Protein AF-A0A0F9Q912-F1 (afdb_monomer_lite)

Structure (mmCIF, N/CA/C/O backbone):
data_AF-A0A0F9Q912-F1
#
_entry.id   AF-A0A0F9Q912-F1
#
loop_
_atom_site.group_PDB
_atom_site.id
_atom_site.type_symbol
_atom_site.label_atom_id
_atom_site.label_alt_id
_atom_site.label_comp_id
_atom_site.label_asym_id
_atom_site.label_entity_id
_atom_site.label_seq_id
_atom_site.pdbx_PDB_ins_code
_atom_site.Cartn_x
_atom_site.Cartn_y
_atom_site.Cartn_z
_atom_site.occupancy
_atom_site.B_iso_or_equiv
_atom_site.auth_seq_id
_atom_site.auth_comp_id
_atom_site.auth_asym_id
_atom_site.auth_atom_id
_atom_site.pdbx_PDB_model_num
ATOM 1 N N . MET A 1 1 ? -5.774 -19.347 12.039 1.00 80.94 1 MET A N 1
ATOM 2 C CA . MET A 1 1 ? -4.585 -19.832 11.301 1.00 80.94 1 MET A CA 1
ATOM 3 C C . MET A 1 1 ? -4.523 -19.302 9.867 1.00 80.94 1 MET A C 1
ATOM 5 O O . MET A 1 1 ? -3.570 -18.606 9.555 1.00 80.94 1 MET A O 1
ATOM 9 N N . LEU A 1 2 ? -5.526 -19.541 9.008 1.00 84.06 2 LEU A N 1
ATOM 10 C CA . LEU A 1 2 ? -5.490 -19.101 7.598 1.00 84.06 2 LEU A CA 1
ATOM 11 C C . LEU A 1 2 ? -5.324 -17.576 7.414 1.00 84.06 2 LEU A C 1
ATOM 13 O O . LEU A 1 2 ? -4.483 -17.147 6.635 1.00 84.06 2 LEU A O 1
ATOM 17 N N . LEU A 1 3 ? -6.060 -16.757 8.176 1.00 83.50 3 LEU A N 1
ATOM 18 C CA . LEU A 1 3 ? -5.956 -15.290 8.114 1.00 83.50 3 LEU A CA 1
ATOM 19 C C . LEU A 1 3 ? -4.570 -14.769 8.538 1.00 83.50 3 LEU A C 1
ATOM 21 O O . LEU A 1 3 ? -4.041 -13.839 7.944 1.00 83.50 3 LEU A O 1
ATOM 25 N N . GLN A 1 4 ? -3.945 -15.406 9.531 1.00 81.56 4 GLN A N 1
ATOM 26 C CA . GLN A 1 4 ? -2.593 -15.050 9.975 1.00 81.56 4 GLN A CA 1
ATOM 27 C C . GLN A 1 4 ? -1.553 -15.374 8.900 1.00 81.56 4 GLN A C 1
ATOM 29 O O . GLN A 1 4 ? -0.663 -14.565 8.654 1.00 81.56 4 GLN A O 1
ATOM 34 N N . LEU A 1 5 ? -1.693 -16.520 8.225 1.00 82.81 5 LEU A N 1
ATOM 35 C CA . LEU A 1 5 ? -0.854 -16.861 7.076 1.00 82.81 5 LEU A CA 1
ATOM 36 C C . LEU A 1 5 ? -1.043 -15.855 5.937 1.00 82.81 5 LEU A C 1
ATOM 38 O O . LEU A 1 5 ? -0.054 -15.395 5.378 1.00 82.81 5 LEU A O 1
ATOM 42 N N . LEU A 1 6 ? -2.284 -15.460 5.637 1.00 83.62 6 LEU A N 1
ATOM 43 C CA . LEU A 1 6 ? -2.571 -14.437 4.627 1.00 83.62 6 LEU A CA 1
ATOM 44 C C . LEU A 1 6 ? -1.881 -13.107 4.960 1.00 83.62 6 LEU A C 1
ATOM 46 O O . LEU A 1 6 ? -1.223 -12.531 4.099 1.00 83.62 6 LEU A O 1
ATOM 50 N N . ASN A 1 7 ? -1.976 -12.659 6.213 1.00 82.81 7 ASN A N 1
ATOM 51 C CA . ASN A 1 7 ? -1.331 -11.437 6.686 1.00 82.81 7 ASN A CA 1
ATOM 52 C C . ASN A 1 7 ? 0.199 -11.520 6.530 1.00 82.81 7 ASN A C 1
ATOM 54 O O . ASN A 1 7 ? 0.813 -10.636 5.947 1.00 82.81 7 ASN A O 1
ATOM 58 N N . ILE A 1 8 ? 0.831 -12.613 6.966 1.00 84.00 8 ILE A N 1
ATOM 59 C CA . ILE A 1 8 ? 2.288 -12.796 6.820 1.00 84.00 8 ILE A CA 1
ATOM 60 C C . ILE A 1 8 ? 2.702 -12.787 5.341 1.00 84.00 8 ILE A C 1
ATOM 62 O O . ILE A 1 8 ? 3.733 -12.220 4.977 1.00 84.00 8 ILE A O 1
ATOM 66 N N . LEU A 1 9 ? 1.890 -13.400 4.481 1.00 87.62 9 LEU A N 1
ATOM 67 C CA . LEU A 1 9 ? 2.199 -13.555 3.067 1.00 87.62 9 LEU A CA 1
ATOM 68 C C . LEU A 1 9 ? 1.849 -12.327 2.221 1.00 87.62 9 LEU A C 1
ATOM 70 O O . LEU A 1 9 ? 2.318 -12.248 1.091 1.00 87.62 9 LEU A O 1
ATOM 74 N N . ILE A 1 10 ? 1.092 -11.344 2.713 1.00 86.56 10 ILE A N 1
ATOM 75 C CA . ILE A 1 10 ? 0.626 -10.233 1.865 1.00 86.56 10 ILE A CA 1
ATOM 76 C C . ILE A 1 10 ? 1.770 -9.361 1.328 1.00 86.56 10 ILE A C 1
ATOM 78 O O . ILE A 1 10 ? 1.709 -8.888 0.194 1.00 86.56 10 ILE A O 1
ATOM 82 N N . VAL A 1 11 ? 2.845 -9.200 2.106 1.00 83.81 11 VAL A N 1
ATOM 83 C CA . VAL A 1 11 ? 4.053 -8.462 1.703 1.00 83.81 11 VAL A CA 1
ATOM 84 C C . VAL A 1 11 ? 4.818 -9.200 0.595 1.00 83.81 11 VAL A C 1
ATOM 86 O O . VAL A 1 11 ? 5.001 -8.613 -0.476 1.00 83.81 11 VAL A O 1
ATOM 89 N N . PRO A 1 12 ? 5.237 -10.473 0.774 1.00 87.62 12 PRO A N 1
ATOM 90 C CA . PRO A 1 12 ? 5.917 -11.207 -0.291 1.00 87.62 12 PRO A CA 1
ATOM 91 C C . PRO A 1 12 ? 5.007 -11.482 -1.496 1.00 87.62 12 PRO A C 1
ATOM 93 O O . PRO A 1 12 ? 5.487 -11.422 -2.625 1.00 87.62 12 PRO A O 1
ATOM 96 N N . LEU A 1 13 ? 3.701 -11.710 -1.304 1.00 86.62 13 LEU A N 1
ATOM 97 C CA . LEU A 1 13 ? 2.748 -11.862 -2.411 1.00 86.62 13 LEU A CA 1
ATOM 98 C C . LEU A 1 13 ? 2.646 -10.578 -3.232 1.00 86.62 13 LEU A C 1
ATOM 100 O O . LEU A 1 13 ? 2.739 -10.640 -4.456 1.00 86.62 13 LEU A O 1
ATOM 104 N N . GLY A 1 14 ? 2.540 -9.419 -2.578 1.00 83.44 14 GLY A N 1
ATOM 105 C CA . GLY A 1 14 ? 2.566 -8.128 -3.258 1.00 83.44 14 GLY A CA 1
ATOM 106 C C . GLY A 1 14 ? 3.847 -7.949 -4.065 1.00 83.44 14 GLY A C 1
ATOM 107 O O . GLY A 1 14 ? 3.790 -7.636 -5.255 1.00 83.44 14 GLY A O 1
ATOM 108 N N . ALA A 1 15 ? 5.003 -8.228 -3.459 1.00 83.12 15 ALA A N 1
ATOM 109 C CA . ALA A 1 15 ? 6.294 -8.141 -4.134 1.00 83.12 15 ALA A CA 1
ATOM 110 C C . ALA A 1 15 ? 6.366 -9.041 -5.380 1.00 83.12 15 ALA A C 1
ATOM 112 O O . ALA A 1 15 ? 6.735 -8.574 -6.457 1.00 83.12 15 ALA A O 1
ATOM 113 N N . VAL A 1 16 ? 5.965 -10.309 -5.260 1.00 85.31 16 VAL A N 1
ATOM 114 C CA . VAL A 1 16 ? 6.002 -11.292 -6.356 1.00 85.31 16 VAL A CA 1
ATOM 115 C C . VAL A 1 16 ? 5.015 -10.934 -7.466 1.00 85.31 16 VAL A C 1
ATOM 117 O O . VAL A 1 16 ? 5.389 -10.946 -8.639 1.00 85.31 16 VAL A O 1
ATOM 120 N N . MET A 1 17 ? 3.775 -10.570 -7.126 1.00 82.69 17 MET A N 1
ATOM 121 C CA . MET A 1 17 ? 2.739 -10.221 -8.108 1.00 82.69 17 MET A CA 1
ATOM 122 C C . MET A 1 17 ? 3.139 -9.000 -8.938 1.00 82.69 17 MET A C 1
ATOM 124 O O . MET A 1 17 ? 2.940 -8.977 -10.158 1.00 82.69 17 MET A O 1
ATOM 128 N N . TRP A 1 18 ? 3.747 -8.000 -8.300 1.00 81.94 18 TRP A N 1
ATOM 129 C CA . TRP A 1 18 ? 4.243 -6.818 -8.993 1.00 81.94 18 TRP A CA 1
ATOM 130 C C . TRP A 1 18 ? 5.544 -7.080 -9.754 1.00 81.94 18 TRP A C 1
ATOM 132 O O . TRP A 1 18 ? 5.662 -6.634 -10.895 1.00 81.94 18 TRP A O 1
ATOM 142 N N . PHE A 1 19 ? 6.468 -7.872 -9.203 1.00 81.62 19 PHE A N 1
ATOM 143 C CA . PHE A 1 19 ? 7.673 -8.306 -9.912 1.00 81.62 19 PHE A CA 1
ATOM 144 C C . PHE A 1 19 ? 7.312 -9.030 -11.212 1.00 81.62 19 PHE A C 1
ATOM 146 O O . PHE A 1 19 ? 7.730 -8.605 -12.286 1.00 81.62 19 PHE A O 1
ATOM 153 N N . TRP A 1 20 ? 6.460 -10.057 -11.160 1.00 76.31 20 TRP A N 1
ATOM 154 C CA . TRP A 1 20 ? 5.997 -10.774 -12.355 1.00 76.31 20 TRP A CA 1
ATOM 155 C C . TRP A 1 20 ? 5.224 -9.875 -13.319 1.00 76.31 20 TRP A C 1
ATOM 157 O O . TRP A 1 20 ? 5.385 -9.985 -14.533 1.00 76.31 20 TRP A O 1
ATOM 167 N N . GLY A 1 21 ? 4.427 -8.935 -12.811 1.00 71.44 21 GLY A N 1
ATOM 168 C CA . GLY A 1 21 ? 3.723 -7.966 -13.647 1.00 71.44 21 GLY A CA 1
ATOM 169 C C . GLY A 1 21 ? 4.638 -6.949 -14.351 1.00 71.44 21 GLY A C 1
ATOM 170 O O . GLY A 1 21 ? 4.274 -6.429 -15.416 1.00 71.44 21 GLY A O 1
ATOM 171 N N . GLY A 1 22 ? 5.785 -6.626 -13.757 1.00 69.00 22 GLY A N 1
ATOM 172 C CA . GLY A 1 22 ? 6.792 -5.713 -14.297 1.00 69.00 22 GLY A CA 1
ATOM 173 C C . GLY A 1 22 ? 7.775 -6.398 -15.245 1.00 69.00 22 GLY A C 1
ATOM 174 O O . GLY A 1 22 ? 8.053 -5.872 -16.321 1.00 69.00 22 GLY A O 1
ATOM 175 N N . CYS A 1 23 ? 8.244 -7.583 -14.853 1.00 70.19 23 CYS A N 1
ATOM 176 C CA . CYS A 1 23 ? 9.248 -8.390 -15.545 1.00 70.19 23 CYS A CA 1
ATOM 177 C C . CYS A 1 23 ? 8.637 -9.277 -16.648 1.00 70.19 23 CYS A C 1
ATOM 179 O O . CYS A 1 23 ? 9.317 -9.596 -17.613 1.00 70.19 23 CYS A O 1
ATOM 181 N N . GLY A 1 24 ? 7.365 -9.681 -16.542 1.00 62.44 24 GLY A N 1
ATOM 182 C CA . GLY A 1 24 ? 6.791 -10.836 -17.252 1.00 62.44 24 GLY A CA 1
ATOM 183 C C . GLY A 1 24 ? 7.114 -10.952 -18.745 1.00 62.44 24 GLY A C 1
ATOM 184 O O . GLY A 1 24 ? 7.667 -11.959 -19.167 1.00 62.44 24 GLY A O 1
ATOM 185 N N . SER A 1 25 ? 6.844 -9.919 -19.546 1.00 56.31 25 SER A N 1
ATOM 186 C CA . SER A 1 25 ? 7.094 -9.974 -20.996 1.00 56.31 25 SER A CA 1
ATOM 187 C C . SER A 1 25 ? 8.548 -9.704 -21.405 1.00 56.31 25 SER A C 1
ATOM 189 O O . SER A 1 25 ? 8.888 -9.891 -22.566 1.00 56.31 25 SER A O 1
ATOM 191 N N . GLN A 1 26 ? 9.390 -9.204 -20.495 1.00 61.91 26 GLN A N 1
ATOM 192 C CA . GLN A 1 26 ? 10.785 -8.828 -20.778 1.00 61.91 26 GLN A CA 1
ATOM 193 C C . GLN A 1 26 ? 11.797 -9.826 -20.199 1.00 61.91 26 GLN A C 1
ATOM 195 O O . GLN A 1 26 ? 12.873 -9.996 -20.758 1.00 61.91 26 GLN A O 1
ATOM 200 N N . CYS A 1 27 ? 11.450 -10.500 -19.104 1.00 63.25 27 CYS A N 1
ATOM 201 C CA . CYS A 1 27 ? 12.312 -11.429 -18.372 1.00 63.25 27 CYS A CA 1
ATOM 202 C C . CYS A 1 27 ? 12.102 -12.885 -18.796 1.00 63.25 27 CYS A C 1
ATOM 204 O O . CYS A 1 27 ? 12.991 -13.709 -18.612 1.00 63.25 27 CYS A O 1
ATOM 206 N N . HIS A 1 28 ? 10.952 -13.194 -19.403 1.00 63.44 28 HIS A N 1
ATOM 207 C CA . HIS A 1 28 ? 10.654 -14.502 -19.979 1.00 63.44 28 HIS A CA 1
ATOM 208 C C . HIS A 1 28 ? 10.159 -14.334 -21.422 1.00 63.44 28 HIS A C 1
ATOM 210 O O . HIS A 1 28 ? 8.946 -14.320 -21.658 1.00 63.44 28 HIS A O 1
ATOM 216 N N . PRO A 1 29 ? 11.076 -14.177 -22.397 1.00 57.84 29 PRO A N 1
ATOM 217 C CA . PRO A 1 29 ? 10.722 -14.162 -23.813 1.00 57.84 29 PRO A CA 1
ATOM 218 C C . PRO A 1 29 ? 10.110 -15.521 -24.180 1.00 57.84 29 PRO A C 1
ATOM 220 O O . PRO A 1 29 ? 10.813 -16.515 -24.319 1.00 57.84 29 PRO A O 1
ATOM 223 N N . GLY A 1 30 ? 8.780 -15.582 -24.242 1.00 62.09 30 GLY A N 1
ATOM 224 C CA . GLY A 1 30 ? 8.020 -16.818 -24.455 1.00 62.09 30 GLY A CA 1
ATOM 225 C C . GLY A 1 30 ? 6.730 -16.900 -23.638 1.00 62.09 30 GLY A C 1
ATOM 226 O O . GLY A 1 30 ? 5.817 -17.624 -24.024 1.00 62.09 30 GLY A O 1
ATOM 227 N N . LEU A 1 31 ? 6.608 -16.127 -22.552 1.00 62.38 31 LEU A N 1
ATOM 228 C CA . LEU A 1 31 ? 5.339 -15.992 -21.839 1.00 62.38 31 LEU A CA 1
ATOM 229 C C . LEU A 1 31 ? 4.481 -14.887 -22.474 1.00 62.38 31 LEU A C 1
ATOM 231 O O . LEU A 1 31 ? 5.009 -13.827 -22.827 1.00 62.38 31 LEU A O 1
ATOM 235 N N . PRO A 1 32 ? 3.156 -15.093 -22.608 1.00 60.97 32 PRO A N 1
ATOM 236 C CA . PRO A 1 32 ? 2.264 -14.035 -23.055 1.00 60.97 32 PRO A CA 1
ATOM 237 C C . PRO A 1 32 ? 2.377 -12.846 -22.090 1.00 60.97 32 PRO A C 1
ATOM 239 O O . PRO A 1 32 ? 2.536 -13.051 -20.881 1.00 60.97 32 PRO A O 1
ATOM 242 N N . PRO A 1 33 ? 2.307 -11.596 -22.584 1.00 61.38 33 PRO A N 1
ATOM 243 C CA . PRO A 1 33 ? 2.384 -10.428 -21.724 1.00 61.38 33 PRO A CA 1
ATOM 244 C C . PRO A 1 33 ? 1.271 -10.503 -20.677 1.00 61.38 33 PRO A C 1
ATOM 246 O O . PRO A 1 33 ? 0.093 -10.335 -20.993 1.00 61.38 33 PRO A O 1
ATOM 249 N N . LEU A 1 34 ? 1.646 -10.772 -19.421 1.00 63.06 34 LEU A N 1
ATOM 250 C CA . LEU A 1 34 ? 0.718 -10.753 -18.296 1.00 63.06 34 LEU A CA 1
ATOM 251 C C . LEU A 1 34 ? 0.015 -9.398 -18.303 1.00 63.06 34 LEU A C 1
ATOM 253 O O . LEU A 1 34 ? 0.667 -8.354 -18.214 1.00 63.06 34 LEU A O 1
ATOM 257 N N . ASN A 1 35 ? -1.311 -9.422 -18.456 1.00 64.25 35 ASN A N 1
ATOM 258 C CA . ASN A 1 35 ? -2.107 -8.219 -18.646 1.00 64.25 35 ASN A CA 1
ATOM 259 C C . ASN A 1 35 ? -1.874 -7.254 -17.474 1.00 64.25 35 ASN A C 1
ATOM 261 O O . ASN A 1 35 ? -2.416 -7.432 -16.388 1.00 64.25 35 ASN A O 1
ATOM 265 N N . LYS A 1 36 ? -1.080 -6.199 -17.681 1.00 68.69 36 LYS A N 1
ATOM 266 C CA . LYS A 1 36 ? -0.712 -5.253 -16.615 1.00 68.69 36 LYS A CA 1
ATOM 267 C C . LYS A 1 36 ? -1.926 -4.577 -15.963 1.00 68.69 36 LYS A C 1
ATOM 269 O O . LYS A 1 36 ? -1.790 -3.982 -14.898 1.00 68.69 36 LYS A O 1
ATOM 274 N N . SER A 1 37 ? -3.099 -4.664 -16.590 1.00 71.19 37 SER A N 1
ATOM 275 C CA . SER A 1 37 ? -4.342 -4.085 -16.098 1.00 71.19 37 SER A CA 1
ATOM 276 C C . SER A 1 37 ? -4.945 -4.852 -14.918 1.00 71.19 37 SER A C 1
ATOM 278 O O . SER A 1 37 ? -5.511 -4.219 -14.028 1.00 71.19 37 SER A O 1
ATOM 280 N N . TRP A 1 38 ? -4.788 -6.182 -14.832 1.00 76.62 38 TRP A N 1
ATOM 281 C CA . TRP A 1 38 ? -5.438 -6.954 -13.759 1.00 76.62 38 TRP A CA 1
ATOM 282 C C . TRP A 1 38 ? -4.912 -6.542 -12.376 1.00 76.62 38 TRP A C 1
ATOM 284 O O . TRP A 1 38 ? -5.701 -6.294 -11.467 1.00 76.62 38 TRP A O 1
ATOM 294 N N . ARG A 1 39 ? -3.595 -6.333 -12.232 1.00 76.50 39 ARG A N 1
ATOM 295 C CA . ARG A 1 39 ? -2.982 -5.919 -10.956 1.00 76.50 39 ARG A CA 1
ATOM 296 C C . ARG A 1 39 ? -3.416 -4.531 -10.482 1.00 76.50 39 ARG A C 1
ATOM 298 O O . ARG A 1 39 ? -3.397 -4.269 -9.289 1.00 76.50 39 ARG A O 1
ATOM 305 N N . ARG A 1 40 ? -3.845 -3.648 -11.390 1.00 76.31 40 ARG A N 1
ATOM 306 C CA . ARG A 1 40 ? -4.314 -2.297 -11.031 1.00 76.31 40 ARG A CA 1
ATOM 307 C C . ARG A 1 40 ? -5.674 -2.300 -10.339 1.00 76.31 40 ARG A C 1
ATOM 309 O O . ARG A 1 40 ? -5.999 -1.326 -9.674 1.00 76.31 40 ARG A O 1
ATOM 316 N N . HIS A 1 41 ? -6.437 -3.379 -10.493 1.00 83.12 41 HIS A N 1
ATOM 317 C CA . HIS A 1 41 ? -7.811 -3.475 -10.005 1.00 83.12 41 HIS A CA 1
ATOM 318 C C . HIS A 1 41 ? -7.955 -4.602 -8.983 1.00 83.12 41 HIS A C 1
ATOM 320 O O . HIS A 1 41 ? -8.467 -4.381 -7.894 1.00 83.12 41 HIS A O 1
ATOM 326 N N . VAL A 1 42 ? -7.431 -5.791 -9.286 1.00 86.31 42 VAL A N 1
ATOM 327 C CA . VAL A 1 42 ? -7.557 -6.967 -8.416 1.00 86.31 42 VAL A CA 1
ATOM 328 C C . VAL A 1 42 ? -6.764 -6.787 -7.126 1.00 86.31 42 VAL A C 1
ATOM 330 O O . VAL A 1 42 ? -7.294 -7.048 -6.053 1.00 86.31 42 VAL A O 1
ATOM 333 N N . TRP A 1 43 ? -5.517 -6.309 -7.200 1.00 86.06 43 TRP A N 1
ATOM 334 C CA . TRP A 1 43 ? -4.678 -6.174 -6.005 1.00 86.06 43 TRP A CA 1
ATOM 335 C C . TRP A 1 43 ? -5.253 -5.171 -4.987 1.00 86.06 43 TRP A C 1
ATOM 337 O O . TRP A 1 43 ? -5.423 -5.551 -3.832 1.00 86.06 43 TRP A O 1
ATOM 347 N N . PRO A 1 44 ? -5.672 -3.951 -5.376 1.00 87.19 44 PRO A N 1
ATOM 348 C CA . PRO A 1 44 ? -6.389 -3.045 -4.473 1.00 87.19 44 PRO A CA 1
ATOM 349 C C . PRO A 1 44 ? -7.674 -3.608 -3.859 1.00 87.19 44 PRO A C 1
ATOM 351 O O . PRO A 1 44 ? -7.968 -3.344 -2.695 1.00 87.19 44 PRO A O 1
ATOM 354 N N . VAL A 1 45 ? -8.437 -4.400 -4.616 1.00 88.25 45 VAL A N 1
ATOM 355 C CA . VAL A 1 45 ? -9.641 -5.063 -4.093 1.00 88.25 45 VAL A CA 1
ATOM 356 C C . VAL A 1 45 ? -9.253 -6.105 -3.043 1.00 88.25 45 VAL A C 1
ATOM 358 O O . VAL A 1 45 ? -9.854 -6.137 -1.971 1.00 88.25 45 VAL A O 1
ATOM 361 N N . LEU A 1 46 ? -8.204 -6.896 -3.287 1.00 89.12 46 LEU A N 1
ATOM 362 C CA . LEU A 1 46 ? -7.676 -7.845 -2.301 1.00 89.12 46 LEU A CA 1
ATOM 363 C C . LEU A 1 46 ? -7.177 -7.146 -1.030 1.00 89.12 46 LEU A C 1
ATOM 365 O O . LEU A 1 46 ? -7.383 -7.674 0.062 1.00 89.12 46 LEU A O 1
ATOM 369 N N . ILE A 1 47 ? -6.583 -5.953 -1.149 1.00 89.25 47 ILE A N 1
ATOM 370 C CA . ILE A 1 47 ? -6.227 -5.114 0.005 1.00 89.25 47 ILE A CA 1
ATOM 371 C C . ILE A 1 47 ? -7.479 -4.792 0.832 1.00 89.25 47 ILE A C 1
ATOM 373 O O . ILE A 1 47 ? -7.499 -5.071 2.029 1.00 89.25 47 ILE A O 1
ATOM 377 N N . GLY A 1 48 ? -8.535 -4.269 0.199 1.00 89.88 48 GLY A N 1
ATOM 378 C CA . GLY A 1 48 ? -9.788 -3.940 0.888 1.00 89.88 48 GLY A CA 1
ATOM 379 C C . GLY A 1 48 ? -10.431 -5.157 1.561 1.00 89.88 48 GLY A C 1
ATOM 380 O O . GLY A 1 48 ? -10.796 -5.098 2.732 1.00 89.88 48 GLY A O 1
ATOM 381 N N . ILE A 1 49 ? -10.495 -6.295 0.864 1.00 90.75 49 ILE A N 1
ATOM 382 C CA . ILE A 1 49 ? -11.017 -7.551 1.428 1.00 90.75 49 ILE A CA 1
ATOM 383 C C . ILE A 1 49 ? -10.182 -7.988 2.636 1.00 90.75 49 ILE A C 1
ATOM 385 O O . ILE A 1 49 ? -10.739 -8.373 3.662 1.00 90.75 49 ILE A O 1
ATOM 389 N N . THR A 1 50 ? -8.853 -7.905 2.546 1.00 90.75 50 THR A N 1
ATOM 390 C CA . THR A 1 50 ? -7.967 -8.325 3.639 1.00 90.75 50 THR A CA 1
ATOM 391 C C . THR A 1 50 ? -8.158 -7.459 4.883 1.00 90.75 50 THR A C 1
ATOM 393 O O . THR A 1 50 ? -8.215 -7.996 5.987 1.00 90.75 50 THR A O 1
ATOM 396 N N . LEU A 1 51 ? -8.306 -6.140 4.726 1.00 91.56 51 LEU A N 1
ATOM 397 C CA . LEU A 1 51 ? -8.590 -5.230 5.842 1.00 91.56 51 LEU A CA 1
ATOM 398 C C . LEU A 1 51 ? -9.930 -5.562 6.509 1.00 91.56 51 LEU A C 1
ATOM 400 O O . LEU A 1 51 ? -9.985 -5.696 7.732 1.00 91.56 51 LEU A O 1
ATOM 404 N N . TYR A 1 52 ? -10.973 -5.792 5.709 1.00 93.12 52 TYR A N 1
ATOM 405 C CA . TYR A 1 52 ? -12.300 -6.144 6.213 1.00 93.12 52 TYR A CA 1
ATOM 406 C C . TYR A 1 52 ? -12.292 -7.461 7.002 1.00 93.12 52 TYR A C 1
ATOM 408 O O . TYR A 1 52 ? -12.827 -7.536 8.108 1.00 93.12 52 TYR A O 1
ATOM 416 N N . LEU A 1 53 ? -11.611 -8.490 6.487 1.00 92.81 53 LEU A N 1
ATOM 417 C CA . LEU A 1 53 ? -11.452 -9.772 7.186 1.00 92.81 53 LEU A CA 1
ATOM 418 C C . LEU A 1 53 ? -10.664 -9.653 8.502 1.00 92.81 53 LEU A C 1
ATOM 420 O O . LEU A 1 53 ? -10.800 -10.512 9.369 1.00 92.81 53 LEU A O 1
ATOM 424 N N . ASN A 1 54 ? -9.862 -8.597 8.664 1.00 91.69 54 ASN A N 1
ATOM 425 C CA . ASN A 1 54 ? -9.132 -8.277 9.893 1.00 91.69 54 ASN A CA 1
ATOM 426 C C . ASN A 1 54 ? -9.929 -7.366 10.854 1.00 91.69 54 ASN A C 1
ATOM 428 O O . ASN A 1 54 ? -9.362 -6.848 11.814 1.00 91.69 54 ASN A O 1
ATOM 432 N N . GLY A 1 55 ? -11.232 -7.177 10.622 1.00 90.31 55 GLY A N 1
ATOM 433 C CA . GLY A 1 55 ? -12.140 -6.478 11.537 1.00 90.31 55 GLY A CA 1
ATOM 434 C C . GLY A 1 55 ? -12.251 -4.968 11.322 1.00 90.31 55 GLY A C 1
ATOM 435 O O . GLY A 1 55 ? -13.017 -4.318 12.029 1.00 90.31 55 GLY A O 1
ATOM 436 N N . ILE A 1 56 ? -11.542 -4.404 10.340 1.00 91.38 56 ILE A N 1
ATOM 437 C CA . ILE A 1 56 ? -11.708 -2.998 9.949 1.00 91.38 56 ILE A CA 1
ATOM 438 C C . ILE A 1 56 ? -13.082 -2.825 9.291 1.00 91.38 56 ILE A C 1
ATOM 440 O O . ILE A 1 56 ? -13.571 -3.718 8.594 1.00 91.38 56 ILE A O 1
ATOM 444 N N . THR A 1 57 ? -13.725 -1.673 9.506 1.00 93.38 57 THR A N 1
ATOM 445 C CA . THR A 1 57 ? -15.065 -1.415 8.963 1.00 93.38 57 THR A CA 1
ATOM 446 C C . THR A 1 57 ? -15.076 -1.539 7.438 1.00 93.38 57 THR A C 1
ATOM 448 O O . THR A 1 57 ? -14.064 -1.318 6.760 1.00 93.38 57 THR A O 1
ATOM 451 N N . TRP A 1 58 ? -16.223 -1.922 6.870 1.00 93.69 58 TRP A N 1
ATOM 452 C CA . TRP A 1 58 ? -16.327 -2.095 5.421 1.00 93.69 58 TRP A CA 1
ATOM 453 C C . TRP A 1 58 ? -16.127 -0.765 4.684 1.00 93.69 58 TRP A C 1
ATOM 455 O O . TRP A 1 58 ? -15.564 -0.767 3.593 1.00 93.69 58 TRP A O 1
ATOM 465 N N . GLN A 1 59 ? -16.530 0.361 5.286 1.00 94.06 59 GLN A N 1
ATOM 466 C CA . GLN A 1 59 ? -16.359 1.702 4.729 1.00 94.06 59 GLN A CA 1
ATOM 467 C C . GLN A 1 59 ? -14.880 2.063 4.620 1.00 94.06 59 GLN A C 1
ATOM 469 O O . GLN A 1 59 ? -14.420 2.428 3.539 1.00 94.06 59 GLN A O 1
ATOM 474 N N . ASP A 1 60 ? -14.129 1.896 5.712 1.00 91.31 60 ASP A N 1
ATOM 475 C CA .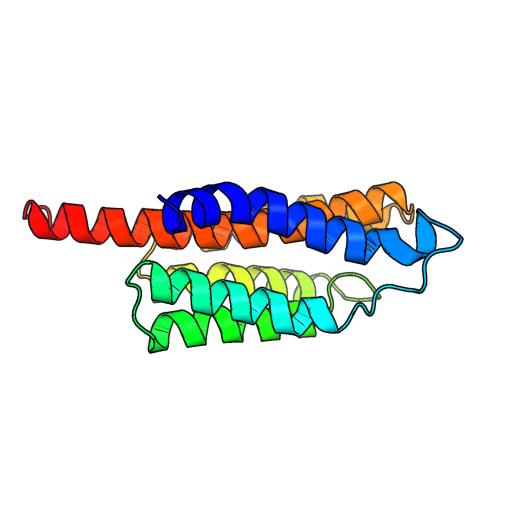 ASP A 1 60 ? -12.697 2.195 5.733 1.00 91.31 60 ASP A CA 1
ATOM 476 C C . ASP A 1 60 ? -11.954 1.264 4.775 1.00 91.31 60 ASP A C 1
ATOM 478 O O . ASP A 1 60 ? -11.152 1.706 3.957 1.00 91.31 60 ASP A O 1
ATOM 482 N N . SER A 1 61 ? -12.287 -0.027 4.792 1.00 92.38 61 SER A N 1
ATOM 483 C CA . SER A 1 61 ? -11.688 -1.029 3.907 1.00 92.38 61 SER A CA 1
ATOM 484 C C . SER A 1 61 ? -11.942 -0.729 2.425 1.00 92.38 61 SER A C 1
ATOM 486 O O . SER A 1 61 ? -11.020 -0.800 1.606 1.00 92.38 61 SER A O 1
ATOM 488 N N . ALA A 1 62 ? -13.176 -0.354 2.071 1.00 92.38 62 ALA A N 1
ATOM 489 C CA . ALA A 1 62 ? -13.540 0.046 0.714 1.00 92.38 62 ALA A CA 1
ATOM 490 C C . ALA A 1 62 ? -12.841 1.346 0.304 1.00 92.38 62 ALA A C 1
ATOM 492 O O . ALA A 1 62 ? -12.368 1.453 -0.828 1.00 92.38 62 ALA A O 1
ATOM 493 N N . PHE A 1 63 ? -12.718 2.307 1.220 1.00 92.19 63 PHE A N 1
ATOM 494 C CA . PHE A 1 63 ? -12.010 3.558 0.975 1.00 92.19 63 PHE A CA 1
ATOM 495 C C . PHE A 1 63 ? -10.516 3.323 0.724 1.00 92.19 63 PHE A C 1
ATOM 497 O O . PHE A 1 63 ? -9.981 3.807 -0.275 1.00 92.19 63 PHE A O 1
ATOM 504 N N . VAL A 1 64 ? -9.849 2.515 1.557 1.00 90.44 64 VAL A N 1
ATOM 505 C CA . VAL A 1 64 ? -8.437 2.141 1.363 1.00 90.44 64 VAL A CA 1
ATOM 506 C C . VAL A 1 64 ? -8.238 1.406 0.036 1.00 90.44 64 VAL A C 1
ATOM 508 O O . VAL A 1 64 ? -7.327 1.743 -0.725 1.00 90.44 64 VAL A O 1
ATOM 511 N N . GLY A 1 65 ? -9.113 0.449 -0.283 1.00 90.50 65 GLY A N 1
ATOM 512 C CA . GLY A 1 65 ? -9.103 -0.235 -1.577 1.00 90.50 65 GLY A CA 1
ATOM 513 C C . GLY A 1 65 ? -9.269 0.742 -2.746 1.00 90.50 65 GLY A C 1
ATOM 514 O O . GLY A 1 65 ? -8.496 0.700 -3.702 1.00 90.50 65 GLY A O 1
ATOM 515 N N . GLY A 1 66 ? -10.217 1.677 -2.651 1.00 91.19 66 GLY A N 1
ATOM 516 C CA . GLY A 1 66 ? -10.465 2.709 -3.661 1.00 91.19 66 GLY A CA 1
ATOM 517 C C . GLY A 1 66 ? -9.266 3.634 -3.880 1.00 91.19 66 GLY A C 1
ATOM 518 O O . GLY A 1 66 ? -8.872 3.873 -5.023 1.00 91.19 66 GLY A O 1
ATOM 519 N N . LEU A 1 67 ? -8.620 4.088 -2.804 1.00 91.19 67 LEU A N 1
ATOM 520 C CA . LEU A 1 67 ? -7.388 4.876 -2.887 1.00 91.19 67 LEU A CA 1
ATOM 521 C C . LEU A 1 67 ? -6.255 4.101 -3.568 1.00 91.19 67 LEU A C 1
ATOM 523 O O . LEU A 1 67 ? -5.554 4.656 -4.417 1.00 91.19 67 LEU A O 1
ATOM 527 N N . ALA A 1 68 ? -6.108 2.810 -3.264 1.00 88.88 68 ALA A N 1
ATOM 528 C CA . ALA A 1 68 ? -5.131 1.954 -3.925 1.00 88.88 68 ALA A CA 1
ATOM 529 C C . ALA A 1 68 ? -5.454 1.744 -5.420 1.00 88.88 68 ALA A C 1
ATOM 531 O O . ALA A 1 68 ? -4.531 1.722 -6.239 1.00 88.88 68 ALA A O 1
ATOM 532 N N . VAL A 1 69 ? -6.731 1.648 -5.818 1.00 89.81 69 VAL A N 1
ATOM 533 C CA . VAL A 1 69 ? -7.132 1.628 -7.242 1.00 89.81 69 VAL A CA 1
ATOM 534 C C . VAL A 1 69 ? -6.731 2.931 -7.926 1.00 89.81 69 VAL A C 1
ATOM 536 O O . VAL A 1 69 ? -6.110 2.894 -8.992 1.00 89.81 69 VAL A O 1
ATOM 539 N N . LEU A 1 70 ? -7.034 4.082 -7.320 1.00 88.75 70 LEU A N 1
ATOM 540 C CA . LEU A 1 70 ? -6.677 5.394 -7.870 1.00 88.75 70 LEU A CA 1
ATOM 541 C C . LEU A 1 70 ? -5.160 5.536 -8.026 1.00 88.75 70 LEU A C 1
ATOM 543 O O . LEU A 1 70 ? -4.680 5.871 -9.111 1.00 88.75 70 LEU A O 1
ATOM 547 N N . ALA A 1 71 ? -4.398 5.200 -6.983 1.00 87.50 71 ALA A N 1
ATOM 548 C CA . ALA A 1 71 ? -2.939 5.232 -7.000 1.00 87.50 71 ALA A CA 1
ATOM 549 C C . ALA A 1 71 ? -2.360 4.375 -8.139 1.00 87.50 71 ALA A C 1
ATOM 551 O O . ALA A 1 71 ? -1.504 4.829 -8.901 1.00 87.50 71 ALA A O 1
ATOM 552 N N . ASN A 1 72 ? -2.869 3.154 -8.312 1.00 83.50 72 ASN A N 1
ATOM 553 C CA . ASN A 1 72 ? -2.397 2.241 -9.354 1.00 83.50 72 ASN A CA 1
ATOM 554 C C . ASN A 1 72 ? -2.874 2.633 -10.766 1.00 83.50 72 ASN A C 1
ATOM 556 O O . ASN A 1 72 ? -2.179 2.360 -11.752 1.00 83.50 72 ASN A O 1
ATOM 560 N N . SER A 1 73 ? -4.008 3.327 -10.880 1.00 83.81 73 SER A N 1
ATOM 561 C CA . SER A 1 73 ? -4.547 3.853 -12.145 1.00 83.81 73 SER A CA 1
ATOM 562 C C . SER A 1 73 ? -3.773 5.066 -12.657 1.00 83.81 73 SER A C 1
ATOM 564 O O . SER A 1 73 ? -3.631 5.251 -13.868 1.00 83.81 73 SER A O 1
ATOM 566 N N . LEU A 1 74 ? -3.176 5.852 -11.756 1.00 79.94 74 LEU A N 1
ATOM 567 C CA . LEU A 1 74 ? -2.297 6.963 -12.126 1.00 79.94 74 LEU A CA 1
ATOM 568 C C . LEU A 1 74 ? -1.024 6.503 -12.853 1.00 79.94 74 LEU A C 1
ATOM 570 O O . LEU A 1 74 ? -0.371 7.334 -13.483 1.00 79.94 74 LEU A O 1
ATOM 574 N N . GLY A 1 75 ? -0.721 5.203 -12.875 1.00 66.38 75 GLY A N 1
ATOM 575 C CA . GLY A 1 75 ? 0.309 4.612 -13.723 1.00 66.38 75 GLY A CA 1
ATOM 576 C C . GLY A 1 75 ? 1.715 4.928 -13.228 1.00 66.38 75 GLY A C 1
ATOM 577 O O . GLY A 1 75 ? 2.331 5.916 -13.630 1.00 66.38 75 GLY A O 1
ATOM 578 N N . TYR A 1 76 ? 2.248 4.040 -12.395 1.00 59.78 76 TYR A N 1
ATOM 579 C CA . TYR A 1 76 ? 3.652 4.056 -12.016 1.00 59.78 76 TYR A CA 1
ATOM 580 C C . TYR A 1 76 ? 4.486 3.548 -13.204 1.00 59.78 76 TYR A C 1
ATOM 582 O O . TYR A 1 76 ? 4.308 2.417 -13.642 1.00 59.78 76 TYR A O 1
ATOM 590 N N . GLY A 1 77 ? 5.329 4.402 -13.799 1.00 55.84 77 GLY A N 1
ATOM 591 C CA . GLY A 1 77 ? 6.407 3.932 -14.676 1.00 55.84 77 GLY A CA 1
ATOM 592 C C . GLY A 1 77 ? 6.605 4.564 -16.036 1.00 55.84 77 GLY A C 1
ATOM 593 O O . GLY A 1 77 ? 7.748 4.781 -16.415 1.00 55.84 77 GLY A O 1
ATOM 594 N N . HIS A 1 78 ? 5.541 4.878 -16.773 1.00 53.53 78 HIS A N 1
ATOM 595 C CA . HIS A 1 78 ? 5.725 5.055 -18.216 1.00 53.53 78 HIS A CA 1
ATOM 596 C C . HIS A 1 78 ? 6.114 6.464 -18.694 1.00 53.53 78 HIS A C 1
ATOM 598 O O . HIS A 1 78 ? 6.810 6.537 -19.697 1.00 53.53 78 HIS A O 1
ATOM 604 N N . SER A 1 79 ? 5.764 7.567 -18.013 1.00 49.62 79 SER A N 1
ATOM 605 C CA . SER A 1 79 ? 6.199 8.915 -18.466 1.00 49.62 79 SER A CA 1
ATOM 606 C C . SER A 1 79 ? 5.874 10.080 -17.512 1.00 49.62 79 SER A 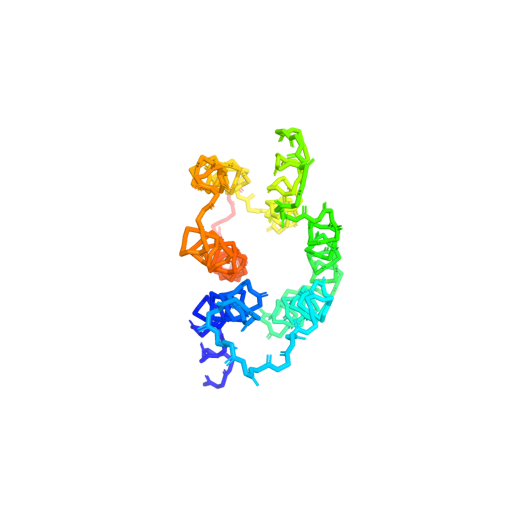C 1
ATOM 608 O O . SER A 1 79 ? 5.505 11.162 -17.968 1.00 49.62 79 SER A O 1
ATOM 610 N N . LYS A 1 80 ? 5.888 9.892 -16.186 1.00 60.09 80 LYS A N 1
ATOM 611 C CA . LYS A 1 80 ? 5.159 10.825 -15.304 1.00 60.09 80 LYS A CA 1
ATOM 612 C C . LYS A 1 80 ? 6.057 11.578 -14.327 1.00 60.09 80 LYS A C 1
ATOM 614 O O . LYS A 1 80 ? 6.898 10.976 -13.650 1.00 60.09 80 LYS A O 1
ATOM 619 N N . GLY A 1 81 ? 5.876 12.901 -14.319 1.00 71.19 81 GLY A N 1
ATOM 620 C CA . GLY A 1 81 ? 6.637 13.868 -13.533 1.00 71.19 81 GLY A CA 1
ATOM 621 C C . GLY A 1 81 ? 6.574 13.613 -12.027 1.00 71.19 81 GLY A C 1
ATOM 622 O O . GLY A 1 81 ? 5.741 12.850 -11.535 1.00 71.19 81 GLY A O 1
ATOM 623 N N . TRP A 1 82 ? 7.477 14.265 -11.294 1.00 76.38 82 TRP A N 1
ATOM 624 C CA . TRP A 1 82 ? 7.650 14.111 -9.846 1.00 76.38 82 TRP A CA 1
ATOM 625 C C . TRP A 1 82 ? 6.332 14.277 -9.070 1.00 76.38 82 TRP A C 1
ATOM 627 O O . TRP A 1 82 ? 6.035 13.469 -8.192 1.00 76.38 82 TRP A O 1
ATOM 637 N N . LEU A 1 83 ? 5.494 15.236 -9.479 1.00 80.19 83 LEU A N 1
ATOM 638 C CA . LEU A 1 83 ? 4.206 15.526 -8.850 1.00 80.19 83 LEU A CA 1
ATOM 639 C C . LEU A 1 83 ? 3.265 14.315 -8.845 1.00 80.19 83 LEU A C 1
ATOM 641 O O . LEU A 1 83 ? 2.658 14.001 -7.829 1.00 80.19 83 LEU A O 1
ATOM 645 N N . GLN A 1 84 ? 3.184 13.576 -9.951 1.00 80.50 84 GLN A N 1
ATOM 646 C CA . GLN A 1 84 ? 2.298 12.417 -10.041 1.00 80.50 84 GLN A CA 1
ATOM 647 C C . GLN A 1 84 ? 2.755 11.258 -9.160 1.00 80.50 84 GLN A C 1
ATOM 649 O O . GLN A 1 84 ? 1.934 10.510 -8.644 1.00 80.50 84 GLN A O 1
ATOM 654 N N . ARG A 1 85 ? 4.065 11.112 -8.961 1.00 76.06 85 ARG A N 1
ATOM 655 C CA . ARG A 1 85 ? 4.624 10.073 -8.090 1.00 76.06 85 ARG A CA 1
ATOM 656 C C . ARG A 1 85 ? 4.425 10.411 -6.618 1.00 76.06 85 ARG A C 1
ATOM 658 O O . ARG A 1 85 ? 4.101 9.517 -5.845 1.00 76.06 85 ARG A O 1
ATOM 665 N N . ILE A 1 86 ? 4.546 11.690 -6.264 1.00 81.06 86 ILE A N 1
ATOM 666 C CA . ILE A 1 86 ? 4.167 12.198 -4.942 1.00 81.06 86 ILE A CA 1
ATOM 667 C C . ILE A 1 86 ? 2.678 11.969 -4.698 1.00 81.06 86 ILE A C 1
ATOM 669 O O . ILE A 1 86 ? 2.324 11.466 -3.640 1.00 81.06 86 ILE A O 1
ATOM 673 N N . LEU A 1 87 ? 1.819 12.254 -5.681 1.00 85.38 87 LEU A N 1
ATOM 674 C CA . LEU A 1 87 ? 0.383 11.985 -5.583 1.00 85.38 87 LEU A CA 1
ATOM 675 C C . LEU A 1 87 ? 0.093 10.493 -5.387 1.00 85.38 87 LEU A C 1
ATOM 677 O O . LEU A 1 87 ? -0.703 10.149 -4.525 1.00 85.38 87 LEU A O 1
ATOM 681 N N . VAL A 1 88 ? 0.765 9.594 -6.115 1.00 85.94 88 VAL A N 1
ATOM 682 C CA . VAL A 1 88 ? 0.639 8.139 -5.899 1.00 85.94 88 VAL A CA 1
ATOM 683 C C . VAL A 1 88 ? 1.060 7.752 -4.481 1.00 85.94 88 VAL A C 1
ATOM 685 O O . VAL A 1 88 ? 0.338 7.016 -3.817 1.00 85.94 88 VAL A O 1
ATOM 688 N N . ALA A 1 89 ? 2.191 8.263 -3.993 1.00 83.75 89 ALA A N 1
ATOM 689 C CA . ALA A 1 89 ? 2.663 7.951 -2.648 1.00 83.75 89 ALA A CA 1
ATOM 690 C C . ALA A 1 89 ? 1.744 8.528 -1.557 1.00 83.75 89 ALA A C 1
ATOM 692 O O . ALA A 1 89 ? 1.483 7.862 -0.559 1.00 83.75 89 ALA A O 1
ATOM 693 N N . ALA A 1 90 ? 1.197 9.726 -1.773 1.00 86.00 90 ALA A N 1
ATOM 694 C CA . ALA A 1 90 ? 0.207 10.338 -0.896 1.00 86.00 90 ALA A CA 1
ATOM 695 C C . ALA A 1 90 ? -1.103 9.541 -0.885 1.00 86.00 90 ALA A C 1
ATOM 697 O O . ALA A 1 90 ? -1.643 9.295 0.185 1.00 86.00 90 ALA A O 1
ATOM 698 N N . LEU A 1 91 ? -1.583 9.070 -2.041 1.00 89.00 91 LEU A N 1
ATOM 699 C CA . LEU A 1 91 ? -2.774 8.218 -2.133 1.00 89.00 91 LEU A CA 1
ATOM 700 C C . LEU A 1 91 ? -2.573 6.861 -1.452 1.00 89.00 91 LEU A C 1
ATOM 702 O O . LEU A 1 91 ? -3.510 6.346 -0.856 1.00 89.00 91 LEU A O 1
ATOM 706 N N . LEU A 1 92 ? -1.367 6.291 -1.511 1.00 86.50 92 LEU A N 1
ATOM 707 C CA . LEU A 1 92 ? -1.037 5.057 -0.794 1.00 86.50 92 LEU A CA 1
ATOM 708 C C . LEU A 1 92 ? -0.834 5.279 0.713 1.00 86.50 92 LEU A C 1
ATOM 710 O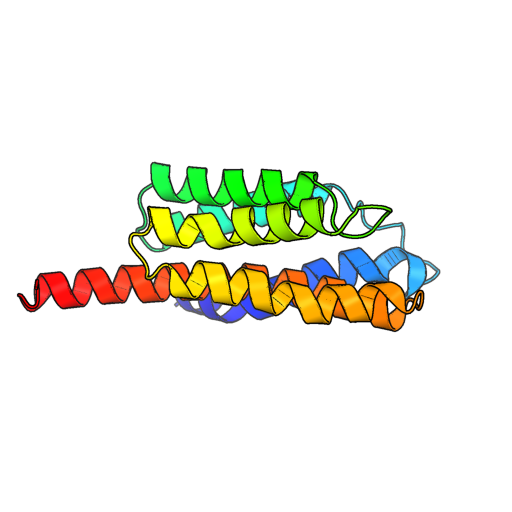 O . LEU A 1 92 ? -1.081 4.360 1.486 1.00 86.50 92 LEU A O 1
ATOM 714 N N . GLY A 1 93 ? -0.414 6.476 1.134 1.00 8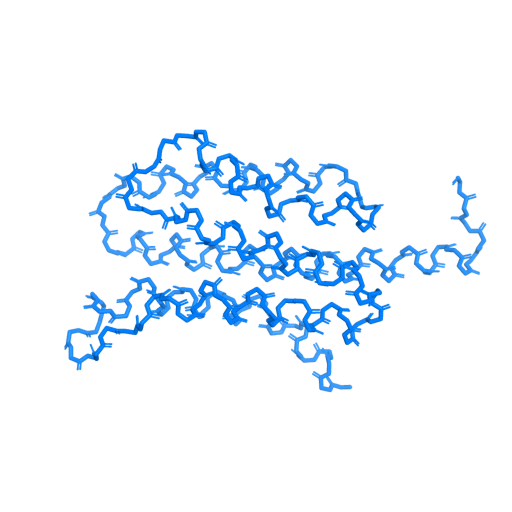6.00 93 GLY A N 1
ATOM 715 C CA . GLY A 1 93 ? -0.259 6.844 2.544 1.00 86.00 93 GLY A CA 1
ATOM 716 C C . GLY A 1 93 ? -1.552 7.329 3.214 1.00 86.00 93 GLY A C 1
ATOM 717 O O . GLY A 1 93 ? -1.751 7.084 4.399 1.00 86.00 93 GLY A O 1
ATOM 718 N N . ALA A 1 94 ? -2.467 7.956 2.470 1.00 87.06 94 ALA A N 1
ATOM 719 C CA . ALA A 1 94 ? -3.752 8.468 2.959 1.00 87.06 94 ALA A CA 1
ATOM 720 C C . ALA A 1 94 ? -4.618 7.456 3.750 1.00 87.06 94 ALA A C 1
ATOM 722 O O . ALA A 1 94 ? -5.255 7.885 4.714 1.00 87.06 94 ALA A O 1
ATOM 723 N N . PRO A 1 95 ? -4.609 6.138 3.452 1.00 86.69 95 PRO A N 1
ATOM 724 C CA . PRO A 1 95 ? -5.216 5.107 4.292 1.00 86.69 95 PRO A CA 1
ATOM 725 C C . PRO A 1 95 ? -4.850 5.190 5.776 1.00 86.69 95 PRO A C 1
ATOM 727 O O . PRO A 1 95 ? -5.694 4.933 6.628 1.00 86.69 95 PRO A O 1
ATOM 730 N N . PHE A 1 96 ? -3.620 5.588 6.108 1.00 85.00 96 PHE A N 1
ATOM 731 C CA . PHE A 1 96 ? -3.193 5.709 7.501 1.00 85.00 96 PHE A CA 1
ATOM 732 C C . PHE A 1 96 ? -3.920 6.816 8.254 1.00 85.00 96 PHE A C 1
ATOM 734 O O . PHE A 1 96 ? -4.197 6.652 9.436 1.00 85.00 96 PHE A O 1
ATOM 741 N N . LEU A 1 97 ? -4.274 7.908 7.575 1.00 86.12 97 LEU A N 1
ATOM 742 C CA . LEU A 1 97 ? -5.019 9.001 8.196 1.00 86.12 97 LEU A CA 1
ATOM 743 C C . LEU A 1 97 ? -6.450 8.570 8.527 1.00 86.12 97 LEU A C 1
ATOM 745 O O . LEU A 1 97 ? -6.948 8.883 9.600 1.00 86.12 97 LEU A O 1
ATOM 749 N N . VAL A 1 98 ? -7.087 7.803 7.636 1.00 82.75 98 VAL A N 1
ATOM 750 C CA . VAL A 1 98 ? -8.452 7.290 7.850 1.00 82.75 98 VAL A CA 1
ATOM 751 C C . VAL A 1 98 ? -8.509 6.291 8.996 1.00 82.75 98 VAL A C 1
ATOM 753 O O . VAL A 1 98 ? -9.443 6.302 9.790 1.00 82.75 98 VAL A O 1
ATOM 756 N N . LEU A 1 99 ? -7.468 5.474 9.140 1.00 80.94 99 LEU A N 1
ATOM 757 C CA . LEU A 1 99 ? -7.356 4.511 10.231 1.00 80.94 99 LEU A CA 1
ATOM 758 C C . LEU A 1 99 ? -6.862 5.137 11.549 1.00 80.94 99 LEU A C 1
ATOM 760 O O . LEU A 1 99 ? -6.527 4.404 12.476 1.00 80.94 99 LEU A O 1
ATOM 764 N N . ASN A 1 100 ? -6.820 6.474 11.644 1.00 82.44 100 ASN A N 1
ATOM 765 C CA . ASN A 1 100 ? -6.326 7.235 12.799 1.00 82.44 100 ASN A CA 1
ATOM 766 C C . ASN A 1 100 ? -4.892 6.861 13.220 1.00 82.44 100 ASN A C 1
ATOM 768 O O . ASN A 1 100 ? -4.532 6.922 14.396 1.00 82.44 100 ASN A O 1
ATOM 772 N N . LEU A 1 101 ? -4.059 6.460 12.261 1.00 80.31 101 LEU A N 1
ATOM 773 C CA . LEU A 1 101 ? -2.648 6.162 12.481 1.00 80.31 101 LEU A CA 1
ATOM 774 C C . LEU A 1 101 ? -1.802 7.427 12.310 1.00 80.31 101 LEU A C 1
ATOM 776 O O . LEU A 1 101 ? -2.220 8.411 11.699 1.00 80.31 101 LEU A O 1
ATOM 780 N N . THR A 1 102 ? -0.584 7.408 12.861 1.00 83.19 102 THR A N 1
ATOM 781 C CA . THR A 1 102 ? 0.277 8.598 12.857 1.00 83.19 102 THR A CA 1
ATOM 782 C C . THR A 1 102 ? 0.565 9.091 11.429 1.00 83.19 102 THR A C 1
ATOM 784 O O . THR A 1 102 ? 0.927 8.289 10.558 1.00 83.19 102 THR A O 1
ATOM 787 N N . PRO A 1 103 ? 0.485 10.414 11.170 1.00 82.00 103 PRO A N 1
ATOM 788 C CA . PRO A 1 103 ? 0.816 10.994 9.867 1.00 82.00 103 PRO A CA 1
ATOM 789 C C . PRO A 1 103 ? 2.272 10.728 9.449 1.00 82.00 103 PRO A C 1
ATOM 791 O O . PRO A 1 103 ? 2.603 10.820 8.266 1.00 82.00 103 PRO A O 1
ATOM 794 N N . LEU A 1 104 ? 3.140 10.324 10.386 1.00 83.44 104 LEU A N 1
ATOM 795 C CA . LEU A 1 104 ? 4.499 9.873 10.086 1.00 83.44 104 LEU A CA 1
ATOM 796 C C . LEU A 1 104 ? 4.527 8.694 9.103 1.00 83.44 104 LEU A C 1
ATOM 798 O O . LEU A 1 104 ? 5.448 8.615 8.292 1.00 83.44 104 LEU A O 1
ATOM 802 N N . TYR A 1 105 ? 3.517 7.816 9.104 1.00 81.44 105 TYR A N 1
ATOM 803 C CA . TYR A 1 105 ? 3.446 6.719 8.134 1.00 81.44 105 TYR A CA 1
ATOM 804 C C . TYR A 1 105 ? 3.168 7.210 6.710 1.00 81.44 105 TYR A C 1
ATOM 806 O O . TYR A 1 105 ? 3.689 6.641 5.748 1.00 81.44 105 TYR A O 1
ATOM 814 N N . VAL A 1 106 ? 2.416 8.304 6.555 1.00 83.44 106 VAL A N 1
ATOM 815 C CA . VAL A 1 106 ? 2.211 8.959 5.253 1.00 83.44 106 VAL A CA 1
ATOM 816 C C . VAL A 1 106 ? 3.545 9.487 4.734 1.00 83.44 106 VAL A C 1
ATOM 818 O O . VAL A 1 106 ? 3.934 9.180 3.608 1.00 83.44 106 VAL A O 1
ATOM 821 N N . LEU A 1 107 ? 4.288 10.208 5.579 1.00 85.12 107 LEU A N 1
ATOM 822 C CA . LEU A 1 107 ? 5.609 10.738 5.233 1.00 85.12 107 LEU A CA 1
ATOM 823 C C . LEU A 1 107 ? 6.599 9.621 4.900 1.00 85.12 107 LEU A C 1
ATOM 825 O O . LEU A 1 107 ? 7.285 9.700 3.883 1.00 85.12 107 LEU A O 1
ATOM 829 N N . ALA A 1 108 ? 6.638 8.552 5.697 1.00 84.94 108 ALA A N 1
ATOM 830 C CA . ALA A 1 108 ? 7.478 7.389 5.425 1.00 84.94 108 ALA A CA 1
ATOM 831 C C . ALA A 1 108 ? 7.136 6.759 4.067 1.00 84.94 108 ALA A C 1
ATOM 833 O O . ALA A 1 108 ? 8.033 6.489 3.267 1.00 84.94 108 ALA A O 1
ATOM 834 N N . THR A 1 109 ? 5.844 6.615 3.754 1.00 84.00 109 THR A N 1
ATOM 835 C CA . THR A 1 109 ? 5.390 6.133 2.442 1.00 84.00 109 THR A CA 1
ATOM 836 C C . THR A 1 109 ? 5.901 7.047 1.334 1.00 84.00 109 THR A C 1
ATOM 838 O O . THR A 1 109 ? 6.524 6.572 0.393 1.00 84.00 109 THR A O 1
ATOM 841 N N . MET A 1 110 ? 5.764 8.366 1.466 1.00 82.56 110 MET A N 1
ATOM 842 C CA . MET A 1 110 ? 6.291 9.319 0.482 1.00 82.56 110 MET A CA 1
ATOM 843 C C . MET A 1 110 ? 7.811 9.210 0.301 1.00 82.56 110 MET A C 1
ATOM 845 O O . MET A 1 110 ? 8.294 9.189 -0.834 1.00 82.56 110 MET A O 1
ATOM 849 N N . LEU A 1 111 ? 8.562 9.076 1.395 1.00 85.12 111 LEU A N 1
ATOM 850 C CA . LEU A 1 111 ? 10.020 8.955 1.371 1.00 85.12 111 LEU A CA 1
ATOM 851 C C . LEU A 1 111 ? 10.491 7.662 0.694 1.00 85.12 111 LEU A C 1
ATOM 853 O O . LEU A 1 111 ? 11.464 7.706 -0.057 1.00 85.12 111 LEU A O 1
ATOM 857 N N . THR A 1 112 ? 9.792 6.534 0.873 1.00 83.62 112 THR A N 1
ATOM 858 C CA . THR A 1 112 ? 10.156 5.259 0.213 1.00 83.62 112 THR A CA 1
ATOM 859 C C . THR A 1 112 ? 10.063 5.322 -1.314 1.00 83.62 112 THR A C 1
ATOM 861 O O . THR A 1 112 ? 10.792 4.618 -2.009 1.00 83.62 112 THR A O 1
ATOM 864 N N . PHE A 1 113 ? 9.243 6.220 -1.866 1.00 80.94 113 PHE A N 1
ATOM 865 C CA . PHE A 1 113 ? 9.091 6.385 -3.312 1.00 80.94 113 PHE A CA 1
ATOM 866 C C . PHE A 1 113 ? 10.203 7.227 -3.963 1.00 80.94 113 PHE A C 1
ATOM 868 O O . PHE A 1 113 ? 10.385 7.144 -5.182 1.00 80.94 113 PHE A O 1
ATOM 875 N N . ILE A 1 114 ? 10.983 7.989 -3.186 1.00 82.94 114 ILE A N 1
ATOM 876 C CA . ILE A 1 114 ? 12.129 8.777 -3.674 1.00 82.94 114 ILE A CA 1
ATOM 877 C C . ILE A 1 114 ? 13.254 7.881 -4.234 1.00 82.94 114 ILE A C 1
ATOM 879 O O . ILE A 1 114 ? 13.631 8.069 -5.395 1.00 82.94 114 ILE A O 1
ATOM 883 N N . PRO A 1 115 ? 13.795 6.887 -3.497 1.00 84.31 115 PRO A N 1
ATOM 884 C CA . PRO A 1 115 ? 14.834 6.011 -4.036 1.00 84.31 115 PRO A CA 1
ATOM 885 C C . PRO A 1 115 ? 14.317 5.145 -5.192 1.00 84.31 115 PRO A C 1
ATOM 887 O O . PRO A 1 115 ? 15.031 4.957 -6.179 1.00 84.31 115 PRO A O 1
ATOM 890 N N . LEU A 1 116 ? 13.059 4.686 -5.134 1.00 83.06 116 LEU A N 1
ATOM 891 C CA . LEU A 1 116 ? 12.425 3.933 -6.227 1.00 83.06 116 LEU A CA 1
ATOM 892 C C . LEU A 1 116 ? 12.333 4.756 -7.511 1.00 83.06 116 LEU A C 1
ATOM 894 O O . LEU A 1 116 ? 12.554 4.245 -8.610 1.00 83.06 116 LEU A O 1
ATOM 898 N N . TYR A 1 117 ? 12.079 6.054 -7.381 1.00 78.00 117 TYR A N 1
ATOM 899 C CA . TYR A 1 117 ? 12.113 6.969 -8.506 1.00 78.00 117 TYR A CA 1
ATOM 900 C C . TYR A 1 117 ? 13.511 7.091 -9.120 1.00 78.00 117 TYR A C 1
ATOM 902 O O . TYR A 1 117 ? 13.647 6.945 -10.339 1.00 78.00 117 TYR A O 1
ATOM 910 N N . LEU A 1 118 ? 14.543 7.313 -8.302 1.00 82.12 118 LEU A N 1
ATOM 911 C CA . LEU A 1 118 ? 15.927 7.403 -8.779 1.00 82.12 118 LEU A CA 1
ATOM 912 C C . LEU A 1 118 ? 16.360 6.116 -9.493 1.00 82.12 118 LEU A C 1
ATOM 914 O O . LEU A 1 118 ? 16.986 6.176 -10.552 1.00 82.12 118 LEU A O 1
ATOM 918 N N . LEU A 1 119 ? 15.964 4.957 -8.964 1.00 80.69 119 LEU A N 1
ATOM 919 C CA . LEU A 1 119 ? 16.211 3.651 -9.577 1.00 80.69 119 LEU A CA 1
ATOM 920 C C . LEU A 1 119 ? 15.465 3.475 -10.905 1.00 80.69 119 LEU A C 1
ATOM 922 O O . LEU A 1 119 ? 16.051 2.988 -11.872 1.00 80.69 119 LEU A O 1
ATOM 926 N N . SER A 1 120 ? 14.214 3.937 -10.995 1.00 75.62 120 SER A N 1
ATOM 927 C CA . SER A 1 120 ? 13.402 3.818 -12.216 1.00 75.62 120 SER A CA 1
ATOM 928 C C . SER A 1 120 ? 13.974 4.575 -13.423 1.00 75.62 120 SER A C 1
ATOM 930 O O . SER A 1 120 ? 13.661 4.237 -14.561 1.00 75.62 120 SER A O 1
ATOM 932 N N . ARG A 1 121 ? 14.848 5.567 -13.198 1.00 74.81 121 ARG A N 1
ATOM 933 C CA . ARG A 1 121 ? 15.510 6.345 -14.259 1.00 74.81 121 ARG A CA 1
ATOM 934 C C . ARG A 1 121 ? 16.693 5.638 -14.920 1.00 74.81 121 ARG A C 1
ATOM 936 O O . ARG A 1 121 ? 17.204 6.145 -15.910 1.00 74.81 121 ARG A O 1
ATOM 943 N N . ARG A 1 122 ? 17.151 4.494 -14.403 1.00 74.19 122 ARG A N 1
ATOM 944 C CA . ARG A 1 122 ? 18.319 3.786 -14.959 1.00 74.19 122 ARG A CA 1
ATOM 945 C C . ARG A 1 122 ? 18.022 3.010 -16.255 1.00 74.19 122 ARG A C 1
ATOM 947 O O . ARG A 1 122 ? 18.933 2.385 -16.780 1.00 74.19 122 ARG A O 1
ATOM 954 N N . TYR A 1 123 ? 16.778 3.054 -16.758 1.00 66.56 123 TYR A N 1
ATOM 955 C CA . TYR A 1 123 ? 16.313 2.463 -18.028 1.00 66.56 123 TYR A CA 1
ATOM 956 C C . TYR A 1 123 ? 16.790 1.018 -18.297 1.00 66.56 123 TYR A C 1
ATOM 958 O O . TYR A 1 123 ? 16.969 0.621 -19.444 1.00 66.56 123 TYR A O 1
ATOM 966 N N . ASN A 1 124 ? 16.972 0.209 -17.249 1.00 79.56 124 ASN A N 1
ATOM 967 C CA . ASN A 1 124 ? 17.313 -1.209 -17.351 1.00 79.56 124 ASN A CA 1
ATOM 968 C C . ASN A 1 124 ? 16.162 -2.057 -16.783 1.00 79.56 124 ASN A C 1
ATOM 970 O O . ASN A 1 124 ? 15.577 -1.733 -15.746 1.00 79.56 124 ASN A O 1
ATOM 974 N N . TRP A 1 125 ? 15.842 -3.147 -17.479 1.00 73.06 125 TRP A N 1
ATOM 975 C CA . TRP A 1 125 ? 14.789 -4.102 -17.145 1.00 73.06 125 TRP A CA 1
ATOM 976 C C . TRP A 1 125 ? 14.943 -4.707 -15.741 1.00 73.06 125 TRP A C 1
ATOM 978 O O . TRP A 1 125 ? 13.947 -4.846 -15.033 1.00 73.06 125 TRP A O 1
ATOM 988 N N . MET A 1 126 ? 16.171 -4.992 -15.284 1.00 75.81 126 MET A N 1
ATOM 989 C CA . MET A 1 126 ? 16.400 -5.505 -13.923 1.00 75.81 126 MET A CA 1
ATOM 990 C C . MET A 1 126 ? 15.980 -4.478 -12.873 1.00 75.81 126 MET A C 1
ATOM 992 O O . MET A 1 126 ? 15.301 -4.797 -11.899 1.00 75.81 126 MET A O 1
ATOM 996 N N . THR A 1 127 ? 16.354 -3.216 -13.089 1.00 80.00 127 THR A N 1
ATOM 997 C CA . THR A 1 127 ? 16.015 -2.115 -12.182 1.00 80.00 127 THR A CA 1
ATOM 998 C C . THR A 1 127 ? 14.513 -1.859 -12.189 1.00 80.00 127 THR A C 1
ATOM 1000 O O . THR A 1 127 ? 13.934 -1.594 -11.140 1.00 80.00 127 THR A O 1
ATOM 1003 N N . TRP A 1 128 ? 13.870 -2.005 -13.348 1.00 76.75 128 TRP A N 1
ATOM 1004 C CA . TRP A 1 128 ? 12.420 -1.926 -13.487 1.00 76.75 128 TRP A CA 1
ATOM 1005 C C . TRP A 1 128 ? 11.696 -3.025 -12.695 1.00 76.75 128 TRP A C 1
ATOM 1007 O O . TRP A 1 128 ? 10.757 -2.730 -11.955 1.00 76.75 128 TRP A O 1
ATOM 1017 N N . GLY A 1 129 ? 12.175 -4.271 -12.775 1.00 79.12 129 GLY A N 1
ATOM 1018 C CA . GLY A 1 129 ? 11.651 -5.388 -11.986 1.00 79.12 129 GLY A CA 1
ATOM 1019 C C . GLY A 1 129 ? 11.771 -5.148 -10.480 1.00 79.12 129 GLY A C 1
ATOM 1020 O O . GLY A 1 129 ? 10.792 -5.316 -9.757 1.00 79.12 129 GLY A O 1
ATOM 1021 N N . VAL A 1 130 ? 12.933 -4.682 -10.009 1.00 83.31 130 VAL A N 1
ATOM 1022 C CA . VAL A 1 130 ? 13.152 -4.336 -8.590 1.00 83.31 130 VAL A CA 1
ATOM 1023 C C . VAL A 1 130 ? 12.222 -3.211 -8.134 1.00 83.31 130 VAL A C 1
ATOM 1025 O O . VAL A 1 130 ? 11.665 -3.288 -7.043 1.00 83.31 130 VAL A O 1
ATOM 1028 N N . VAL A 1 131 ? 12.023 -2.182 -8.961 1.00 83.31 131 VAL A N 1
ATOM 1029 C CA . VAL A 1 131 ? 11.118 -1.068 -8.642 1.00 83.31 131 VAL A CA 1
ATOM 1030 C C . VAL A 1 131 ? 9.674 -1.550 -8.516 1.00 83.31 131 VAL A C 1
ATOM 1032 O O . VAL A 1 131 ? 9.016 -1.209 -7.537 1.00 83.31 131 VAL A O 1
ATOM 1035 N N . GLU A 1 132 ? 9.181 -2.366 -9.449 1.00 83.56 132 GLU A N 1
ATOM 1036 C CA . GLU A 1 132 ? 7.824 -2.923 -9.360 1.00 83.56 132 GLU A CA 1
ATOM 1037 C C . GLU A 1 132 ? 7.685 -3.841 -8.134 1.00 83.56 132 GLU A C 1
ATOM 1039 O O . GLU A 1 132 ? 6.733 -3.690 -7.369 1.00 83.56 132 GLU A O 1
ATOM 1044 N N . ALA A 1 133 ? 8.660 -4.723 -7.880 1.00 84.56 133 ALA A N 1
ATOM 1045 C CA . ALA A 1 133 ? 8.672 -5.585 -6.695 1.00 84.56 133 ALA A CA 1
ATOM 1046 C C . ALA A 1 133 ? 8.613 -4.774 -5.396 1.00 84.56 133 ALA A C 1
ATOM 1048 O O . ALA A 1 133 ? 7.832 -5.086 -4.500 1.00 84.56 133 ALA A O 1
ATOM 1049 N N . ALA A 1 134 ? 9.410 -3.710 -5.308 1.00 85.50 134 ALA A N 1
ATOM 1050 C CA . ALA A 1 134 ? 9.429 -2.834 -4.150 1.00 85.50 134 ALA A CA 1
ATOM 1051 C C . ALA A 1 134 ? 8.103 -2.086 -3.974 1.00 85.50 134 ALA A C 1
ATOM 1053 O O . ALA A 1 134 ? 7.617 -2.015 -2.853 1.00 85.50 134 ALA A O 1
ATOM 1054 N N . VAL A 1 135 ? 7.468 -1.602 -5.048 1.00 85.25 135 VAL A N 1
ATOM 1055 C CA . VAL A 1 135 ? 6.126 -0.994 -4.968 1.00 85.25 135 VAL A CA 1
ATOM 1056 C C . VAL A 1 135 ? 5.103 -1.994 -4.427 1.00 85.25 135 VAL A C 1
ATOM 1058 O O . VAL A 1 135 ? 4.332 -1.651 -3.529 1.00 85.25 135 VAL A O 1
ATOM 1061 N N . GLY A 1 136 ? 5.115 -3.232 -4.926 1.00 85.62 136 GLY A N 1
ATOM 1062 C CA . GLY A 1 136 ? 4.235 -4.292 -4.434 1.00 85.62 136 GLY A CA 1
ATOM 1063 C C . GLY A 1 136 ? 4.489 -4.646 -2.969 1.00 85.62 136 GLY A C 1
ATOM 1064 O O . GLY A 1 136 ? 3.540 -4.765 -2.192 1.00 85.62 136 GLY A O 1
ATOM 1065 N N . ALA A 1 137 ? 5.760 -4.744 -2.574 1.00 87.00 137 ALA A N 1
ATOM 1066 C CA . ALA A 1 137 ? 6.166 -4.972 -1.191 1.00 87.00 137 ALA A CA 1
ATOM 1067 C C . ALA A 1 137 ? 5.718 -3.824 -0.280 1.00 87.00 137 ALA A C 1
ATOM 1069 O O . ALA A 1 137 ? 5.166 -4.076 0.787 1.00 87.00 137 ALA A O 1
ATOM 1070 N N . THR A 1 138 ? 5.893 -2.570 -0.711 1.00 87.06 138 THR A N 1
ATOM 1071 C CA . THR A 1 138 ? 5.414 -1.398 0.023 1.00 87.06 138 THR A CA 1
ATOM 1072 C C . THR A 1 138 ? 3.906 -1.478 0.193 1.00 87.06 138 THR A C 1
ATOM 1074 O O . THR A 1 138 ? 3.447 -1.409 1.321 1.00 87.06 138 THR A O 1
ATOM 1077 N N . GLN A 1 139 ? 3.131 -1.722 -0.868 1.00 86.81 139 GLN A N 1
ATOM 1078 C CA . GLN A 1 139 ? 1.674 -1.862 -0.753 1.00 86.81 139 GLN A CA 1
ATOM 1079 C C . GLN A 1 139 ? 1.266 -2.946 0.253 1.00 86.81 139 GLN A C 1
ATOM 1081 O O . GLN A 1 139 ? 0.422 -2.681 1.102 1.00 86.81 139 GLN A O 1
ATOM 1086 N N . GLY A 1 140 ? 1.893 -4.125 0.221 1.00 85.88 140 GLY A N 1
ATOM 1087 C CA . GLY A 1 140 ? 1.642 -5.167 1.221 1.00 85.88 140 GLY A CA 1
ATOM 1088 C C . GLY A 1 140 ? 2.044 -4.748 2.642 1.00 85.88 140 GLY A C 1
ATOM 1089 O O . GLY A 1 140 ? 1.308 -5.005 3.593 1.00 85.88 140 GLY A O 1
ATOM 1090 N N . ALA A 1 141 ? 3.178 -4.060 2.800 1.00 87.12 141 ALA A N 1
ATOM 1091 C CA . ALA A 1 141 ? 3.642 -3.566 4.096 1.00 87.12 141 ALA A CA 1
ATOM 1092 C C . ALA A 1 141 ? 2.683 -2.520 4.679 1.00 87.12 141 ALA A C 1
ATOM 1094 O O . ALA A 1 141 ? 2.390 -2.576 5.869 1.00 87.12 141 ALA A O 1
ATOM 1095 N N . LEU A 1 142 ? 2.129 -1.632 3.845 1.00 85.06 142 LEU A N 1
ATOM 1096 C CA . LEU A 1 142 ? 1.125 -0.648 4.261 1.00 85.06 142 LEU A CA 1
ATOM 1097 C C . LEU A 1 142 ? -0.119 -1.333 4.840 1.00 85.06 142 LEU A C 1
ATOM 1099 O O . LEU A 1 142 ? -0.609 -0.920 5.889 1.00 85.06 142 LEU A O 1
ATOM 1103 N N . VAL A 1 143 ? -0.592 -2.413 4.204 1.00 86.50 143 VAL A N 1
ATOM 1104 C CA . VAL A 1 143 ? -1.718 -3.213 4.718 1.00 86.50 143 VAL A CA 1
ATOM 1105 C C . VAL A 1 143 ? -1.384 -3.833 6.067 1.00 86.50 143 VAL A C 1
ATOM 1107 O O . VAL A 1 143 ? -2.187 -3.755 6.992 1.00 86.50 143 VAL A O 1
ATOM 1110 N N . MET A 1 144 ? -0.189 -4.403 6.216 1.00 87.88 144 MET A N 1
ATOM 1111 C CA . MET A 1 144 ? 0.231 -4.979 7.494 1.00 87.88 144 MET A CA 1
ATOM 1112 C C . MET A 1 144 ? 0.340 -3.933 8.596 1.00 87.88 144 MET A C 1
ATOM 1114 O O . MET A 1 144 ? -0.149 -4.161 9.700 1.00 87.88 144 MET A O 1
ATOM 1118 N N . THR A 1 145 ? 0.914 -2.767 8.304 1.00 86.88 145 THR A N 1
ATOM 1119 C CA . THR A 1 145 ? 0.979 -1.652 9.255 1.00 86.88 145 THR A CA 1
ATOM 1120 C C . THR A 1 145 ? -0.418 -1.168 9.642 1.00 86.88 145 THR A C 1
ATOM 1122 O O . THR A 1 145 ? -0.665 -0.938 10.823 1.00 86.88 145 THR A O 1
ATOM 1125 N N . ALA A 1 146 ? -1.344 -1.075 8.684 1.00 85.44 146 ALA A N 1
ATOM 1126 C CA . ALA A 1 146 ? -2.739 -0.729 8.938 1.00 85.44 146 ALA A CA 1
ATOM 1127 C C . ALA A 1 146 ? -3.419 -1.733 9.883 1.00 85.44 146 ALA A C 1
ATOM 1129 O O . ALA A 1 146 ? -4.017 -1.332 10.882 1.00 85.44 146 ALA A O 1
ATOM 1130 N N . ILE A 1 147 ? -3.267 -3.034 9.618 1.00 88.50 147 ILE A N 1
ATOM 1131 C CA . ILE A 1 147 ? -3.808 -4.107 10.463 1.00 88.50 147 ILE A CA 1
ATOM 1132 C C . ILE A 1 147 ? -3.205 -4.034 11.868 1.00 88.50 147 ILE A C 1
ATOM 1134 O O . ILE A 1 147 ? -3.946 -4.013 12.849 1.00 88.50 147 ILE A O 1
ATOM 1138 N N . MET A 1 148 ? -1.876 -3.974 11.983 1.00 88.19 148 MET A N 1
ATOM 1139 C CA . MET A 1 148 ? -1.192 -3.930 13.279 1.00 88.19 148 MET A CA 1
ATOM 1140 C C . MET A 1 148 ? -1.594 -2.698 14.091 1.00 88.19 148 MET A C 1
ATOM 1142 O O . MET A 1 148 ? -1.904 -2.825 15.273 1.00 88.19 148 MET A O 1
ATOM 1146 N N . GLY A 1 149 ? -1.632 -1.522 13.459 1.00 84.44 149 GLY A N 1
ATOM 1147 C CA . GLY A 1 149 ? -2.025 -0.275 14.108 1.00 84.44 149 GLY A CA 1
ATOM 1148 C C . GLY A 1 149 ? -3.472 -0.299 14.604 1.00 84.44 149 GLY A C 1
ATOM 1149 O O . GLY A 1 149 ? -3.731 0.092 15.740 1.00 84.44 149 GLY A O 1
ATOM 1150 N N . TYR A 1 150 ? -4.396 -0.836 13.802 1.00 84.81 150 TYR A N 1
ATOM 1151 C CA . TYR A 1 150 ? -5.798 -1.000 14.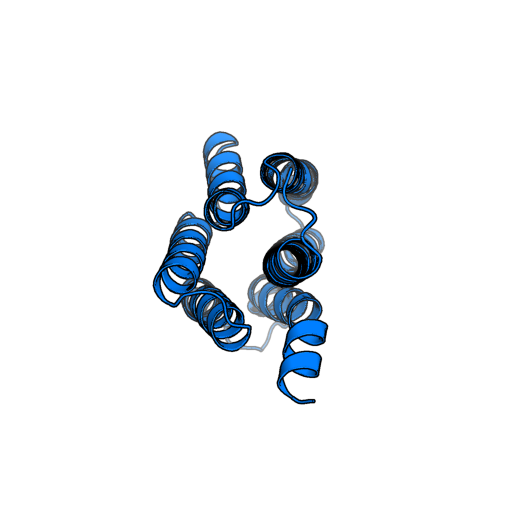195 1.00 84.81 150 TYR A CA 1
ATOM 1152 C C . TYR A 1 150 ? -5.956 -1.907 15.425 1.00 84.81 150 TYR A C 1
ATOM 1154 O O . TYR A 1 150 ? -6.633 -1.549 16.389 1.00 84.81 150 TYR A O 1
ATOM 1162 N N . HIS A 1 151 ? -5.275 -3.056 15.437 1.00 87.00 151 HIS A N 1
ATOM 1163 C CA . HIS A 1 151 ? -5.321 -3.978 16.574 1.00 87.00 151 HIS A CA 1
ATOM 1164 C C . HIS A 1 151 ? -4.696 -3.366 17.833 1.00 87.00 151 HIS A C 1
ATOM 1166 O O . HIS A 1 151 ? -5.253 -3.503 18.921 1.00 87.00 151 HIS A O 1
ATOM 1172 N N . LEU A 1 152 ? -3.575 -2.652 17.695 1.00 86.25 152 LEU A N 1
ATOM 1173 C CA . LEU A 1 152 ? -2.928 -1.954 18.805 1.00 86.25 152 LEU A CA 1
ATOM 1174 C C . LEU A 1 152 ? -3.860 -0.894 19.419 1.00 86.25 152 LEU A C 1
ATOM 1176 O O . LEU A 1 152 ? -3.969 -0.804 20.640 1.00 86.25 152 LEU A O 1
ATOM 1180 N N . ALA A 1 153 ? -4.580 -0.140 18.582 1.00 83.81 153 ALA A N 1
ATOM 1181 C CA . ALA A 1 153 ? -5.550 0.857 19.031 1.00 83.81 153 ALA A CA 1
ATOM 1182 C C . ALA A 1 153 ? -6.711 0.226 19.821 1.00 83.81 153 ALA A C 1
ATOM 1184 O O . ALA A 1 153 ? -7.116 0.761 20.855 1.00 83.81 153 ALA A O 1
ATOM 1185 N N . ILE A 1 154 ? -7.214 -0.936 19.386 1.00 85.00 154 ILE A N 1
ATOM 1186 C CA . ILE A 1 154 ? -8.223 -1.698 20.140 1.00 85.00 154 ILE A CA 1
ATOM 1187 C C . ILE A 1 154 ? -7.670 -2.119 21.504 1.00 85.00 154 ILE A C 1
ATOM 1189 O O . ILE A 1 154 ? -8.339 -1.924 22.518 1.00 85.00 154 ILE A O 1
ATOM 1193 N N . VAL A 1 155 ? -6.454 -2.670 21.543 1.00 85.81 155 VAL A N 1
ATOM 1194 C CA . VAL A 1 155 ? -5.817 -3.121 22.789 1.00 85.81 155 VAL A CA 1
ATOM 1195 C C . VAL A 1 155 ? -5.659 -1.963 23.776 1.00 85.81 155 VAL A C 1
ATOM 1197 O O . VAL A 1 155 ? -6.059 -2.099 24.930 1.00 85.81 155 VAL A O 1
ATOM 1200 N N . PHE A 1 156 ? -5.165 -0.802 23.336 1.00 84.50 156 PHE A N 1
ATOM 1201 C CA . PHE A 1 156 ? -5.041 0.36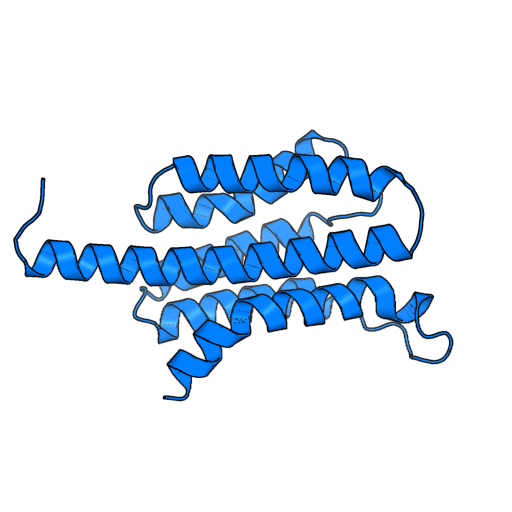7 24.214 1.00 84.50 156 PHE A CA 1
ATOM 1202 C C . PHE A 1 156 ? -6.388 0.853 24.749 1.00 84.50 156 PHE A C 1
ATOM 1204 O O . PHE A 1 156 ? -6.499 1.156 25.939 1.00 84.50 156 PHE A O 1
ATOM 1211 N N . LYS A 1 157 ? -7.429 0.849 23.908 1.00 84.00 157 LYS A N 1
ATOM 1212 C CA . LYS A 1 157 ? -8.790 1.192 24.332 1.00 84.00 157 LYS A CA 1
ATOM 1213 C C . LYS A 1 157 ? -9.327 0.222 25.390 1.00 84.00 157 LYS A C 1
ATOM 1215 O O . LYS A 1 157 ? -9.966 0.662 26.339 1.00 84.00 157 LYS A O 1
ATOM 1220 N N . LEU A 1 158 ? -9.055 -1.077 25.252 1.00 85.00 158 LEU A N 1
ATOM 1221 C CA . LEU A 1 158 ? -9.489 -2.103 26.210 1.00 85.00 158 LEU A CA 1
ATOM 1222 C C . LEU A 1 158 ? -8.766 -2.010 27.560 1.00 85.00 158 LEU A C 1
ATOM 1224 O O . LEU A 1 158 ? -9.367 -2.308 28.587 1.00 85.00 158 LEU A O 1
ATOM 1228 N N . ILE A 1 159 ? -7.502 -1.580 27.573 1.00 89.75 159 ILE A N 1
ATOM 1229 C CA . ILE A 1 159 ? -6.699 -1.434 28.802 1.00 89.75 159 ILE A CA 1
ATOM 1230 C C . ILE A 1 159 ? -6.985 -0.083 29.501 1.00 89.75 159 ILE A C 1
ATOM 1232 O O . ILE A 1 159 ? -6.439 0.204 30.562 1.00 89.75 159 ILE A O 1
ATOM 1236 N N . GLY A 1 160 ? -7.867 0.757 28.945 1.00 81.38 160 GLY A N 1
ATOM 1237 C CA . GLY A 1 160 ? -8.188 2.074 29.508 1.00 81.38 160 GLY A CA 1
ATOM 1238 C C . GLY A 1 160 ? -7.060 3.096 29.343 1.00 81.38 160 GLY A C 1
ATOM 1239 O O . GLY A 1 160 ? -7.074 4.145 29.981 1.00 81.38 160 GLY A O 1
ATOM 1240 N N . MET A 1 161 ? -6.087 2.812 28.473 1.00 71.88 161 MET A N 1
ATOM 1241 C CA . MET A 1 161 ? -5.021 3.737 28.095 1.00 71.88 161 MET A CA 1
ATOM 1242 C C . MET A 1 161 ? -5.503 4.624 26.944 1.00 71.88 161 MET A C 1
ATOM 1244 O O . MET A 1 161 ? -4.987 4.551 25.831 1.00 71.88 161 MET A O 1
ATOM 1248 N N . THR A 1 162 ? -6.531 5.433 27.180 1.00 58.81 162 THR A N 1
ATOM 1249 C CA . THR A 1 162 ? -6.901 6.513 26.257 1.00 58.81 162 THR A CA 1
ATOM 1250 C C . THR A 1 162 ? -6.408 7.825 26.849 1.00 58.81 162 THR A C 1
ATOM 1252 O O . THR A 1 162 ? -7.000 8.320 27.809 1.00 58.81 162 THR A O 1
ATOM 1255 N N . GLY A 1 163 ? -5.288 8.322 26.320 1.00 53.62 163 GLY A N 1
ATOM 1256 C CA . GLY A 1 163 ? -4.912 9.734 26.425 1.00 53.62 163 GLY A CA 1
ATOM 1257 C C . GLY A 1 163 ? -5.697 10.582 25.437 1.00 53.62 163 GLY A C 1
ATOM 1258 O O . GLY A 1 163 ? -6.166 10.010 24.425 1.00 53.62 163 GLY A O 1
#

pLDDT: mean 81.02, std 9.57, range [49.62, 94.06]

Foldseek 3Di:
DVLVVCLVCQLVVLLVVQLCLLQVCPVDVPGDNPPNVCCLQVVLLVLLVSCVVLVHDNVLSVQLSVLSSVLVVLPPADDDDPVNLLSSLQSNQVSCVSLVHDCVSSVVSSVLSVVLVVLSVPPDSVSRSNSSSSVRSSSSVSSSCSSVVNVVVVVCVVVVVDD

Sequence (163 aa):
MLLQLLNILIVPLGAVMWFWGGCGSQCHPGLPPLNKSWRRHVWPVLIGITLYLNGITWQDSAFVGGLAVLANSLGYGHSKGWLQRILVAALLGAPFLVLNLTPLYVLATMLTFIPLYLLSRRYNWMTWGVVEAAVGATQGALVMTAIMGYHLAIVFKLIGMTG

Secondary structure (DSSP, 8-state):
-HHHHHHHHHHHHHHHHHHHHHHHHHHSBTB----TTHHHHHHHHHHHHHHHHTT--HHHHHHHHHHHHHHHHT-SSSS--HHHHHHHHHHHHHHHHHTT--THHHHHHHHHHHHHHHHHTT--HHHHHHHHHHHHHHHHHHHHHHHHHHHHHHHHHHTT---

Radius of gyration: 16.43 Å; chains: 1; bounding box: 35×35×54 Å

Organism: NCBI:txid412755